Protein AF-A0A9D7PYR9-F1 (afdb_monomer)

Foldseek 3Di:
DDLVDDPQVCCCVPPVDRDDNVVSLVVLQQKKDWAPPFIWGDPDPVGDIDDDCVSCVVQQVQQADVPDDCVVVPDDDPDPVSDGDRPPTDMDGCPDDDPCVVVLVVQLVPDPDPVSND

Nearest PDB structures (foldseek):
  5jwi-assembly1_B  TM=8.438E-01  e=1.100E-03  Porphyromonas endodontalis
  5jy0-assembly1_A  TM=8.754E-01  e=1.985E-03  Porphyromonas endodontalis
  4y02-assembly1_A  TM=8.377E-01  e=4.362E-03  Porphyromonas gingivalis
  5sde-assembly1_A  TM=8.344E-01  e=5.671E-03  Porphyromonas gingivalis
  5sdc-assembly1_B  TM=8.416E-01  e=8.976E-03  Porphyromonas gingivalis

Mean predicted aligned error: 4.75 Å

Radius of gyration: 20.96 Å; Cα contacts (8 Å, |Δi|>4): 99; chains: 1; bounding box: 52×41×52 Å

Structure (mmCIF, N/CA/C/O backbone):
data_AF-A0A9D7PYR9-F1
#
_entry.id   AF-A0A9D7PYR9-F1
#
loop_
_atom_site.group_PDB
_atom_site.id
_atom_site.type_symbol
_atom_site.label_atom_id
_atom_site.label_alt_id
_atom_site.label_comp_id
_atom_site.label_asym_id
_atom_site.label_entity_id
_atom_site.label_seq_id
_atom_site.pdbx_PDB_ins_code
_atom_site.Cartn_x
_atom_site.Cartn_y
_atom_site.Cartn_z
_atom_site.occupancy
_atom_site.B_iso_or_equiv
_atom_site.auth_seq_id
_atom_site.auth_comp_id
_atom_site.auth_asym_id
_atom_site.auth_atom_id
_atom_site.pdbx_PDB_model_num
ATOM 1 N N . MET A 1 1 ? 8.685 -10.907 -7.333 1.00 54.91 1 MET A N 1
ATOM 2 C CA . MET A 1 1 ? 7.669 -11.440 -8.259 1.00 54.91 1 MET A CA 1
ATOM 3 C C . MET A 1 1 ? 7.062 -10.227 -8.911 1.00 54.91 1 MET A C 1
ATOM 5 O O . MET A 1 1 ? 6.584 -9.367 -8.185 1.00 54.91 1 MET A O 1
ATOM 9 N N . ASP A 1 2 ? 7.230 -10.108 -10.217 1.00 75.25 2 ASP A N 1
ATOM 10 C CA . ASP A 1 2 ? 6.698 -8.989 -10.985 1.00 75.25 2 ASP A CA 1
ATOM 11 C C . ASP A 1 2 ? 5.249 -9.300 -11.392 1.00 75.25 2 ASP A C 1
ATOM 13 O O . ASP A 1 2 ? 4.911 -10.469 -11.602 1.00 75.25 2 ASP A O 1
ATOM 17 N N . PHE A 1 3 ? 4.404 -8.274 -11.459 1.00 85.12 3 PHE A N 1
ATOM 18 C CA . PHE A 1 3 ? 3.051 -8.390 -11.993 1.00 85.12 3 PHE A CA 1
ATOM 19 C C . PHE A 1 3 ? 3.030 -8.421 -13.527 1.00 85.12 3 PHE A C 1
ATOM 21 O O . PHE A 1 3 ? 2.066 -8.950 -14.072 1.00 85.12 3 PHE A O 1
ATOM 28 N N . ASP A 1 4 ? 4.072 -7.924 -14.203 1.00 82.50 4 ASP A N 1
ATOM 29 C CA . ASP A 1 4 ? 4.156 -7.921 -15.673 1.00 82.50 4 ASP A CA 1
ATOM 30 C C . ASP A 1 4 ? 4.638 -9.259 -16.248 1.00 82.50 4 ASP A C 1
ATOM 32 O O . ASP A 1 4 ? 4.239 -9.666 -17.338 1.00 82.50 4 ASP A O 1
ATOM 36 N N . PHE A 1 5 ? 5.467 -9.981 -15.490 1.00 87.50 5 PHE A N 1
ATOM 37 C CA . PHE A 1 5 ? 6.007 -11.286 -15.881 1.00 87.50 5 PHE A CA 1
ATOM 38 C C . PHE A 1 5 ? 5.794 -12.329 -14.777 1.00 87.50 5 PHE A C 1
ATOM 40 O O . PHE A 1 5 ? 6.761 -12.848 -14.201 1.00 87.50 5 PHE A O 1
ATOM 47 N N . PRO A 1 6 ? 4.536 -12.639 -14.420 1.00 89.25 6 PRO A N 1
ATOM 48 C CA . PRO A 1 6 ? 4.272 -13.580 -13.353 1.00 89.25 6 PRO A CA 1
ATOM 49 C C . PRO A 1 6 ? 4.649 -15.014 -13.778 1.00 89.25 6 PRO A C 1
ATOM 51 O O . PRO A 1 6 ? 4.420 -15.416 -14.920 1.00 89.25 6 PRO A O 1
ATOM 54 N N . PRO A 1 7 ? 5.191 -15.845 -12.867 1.00 92.75 7 PRO A N 1
ATOM 55 C CA . PRO A 1 7 ? 5.594 -17.222 -13.160 1.00 92.75 7 PRO A CA 1
ATOM 56 C C . PRO A 1 7 ? 4.386 -18.181 -13.190 1.00 92.75 7 PRO A C 1
ATOM 58 O O . PRO A 1 7 ? 4.318 -19.144 -12.423 1.00 92.75 7 PRO A O 1
ATOM 61 N N . THR A 1 8 ? 3.412 -17.915 -14.063 1.00 92.38 8 THR A N 1
ATOM 62 C CA . THR A 1 8 ? 2.116 -18.615 -14.134 1.00 92.38 8 THR A CA 1
ATOM 63 C C . THR A 1 8 ? 2.263 -20.124 -14.320 1.00 92.38 8 THR A C 1
ATOM 65 O O . THR A 1 8 ? 1.575 -20.896 -13.655 1.00 92.38 8 THR A O 1
ATOM 68 N N . GLU A 1 9 ? 3.196 -20.567 -15.168 1.00 93.81 9 GLU A N 1
ATOM 69 C CA . GLU A 1 9 ? 3.454 -21.996 -15.396 1.00 93.81 9 GLU A CA 1
ATOM 70 C C . GLU A 1 9 ? 3.911 -22.701 -14.110 1.00 93.81 9 GLU A C 1
ATOM 72 O O . GLU A 1 9 ? 3.387 -23.756 -13.746 1.00 93.81 9 GLU A O 1
ATOM 77 N N . HIS A 1 10 ? 4.835 -22.081 -13.371 1.00 94.75 10 HIS A N 1
ATOM 78 C CA . HIS A 1 10 ? 5.330 -22.621 -12.108 1.00 94.75 10 HIS A CA 1
ATOM 79 C C . HIS A 1 10 ? 4.231 -22.679 -11.038 1.00 94.75 10 HIS A C 1
ATOM 81 O O . HIS A 1 10 ? 4.153 -23.661 -10.295 1.00 94.75 10 HIS A O 1
ATOM 87 N N . LEU A 1 11 ? 3.370 -21.657 -10.970 1.00 95.25 11 LEU A N 1
ATOM 88 C CA . LEU A 1 11 ? 2.230 -21.631 -10.049 1.00 95.25 11 LEU A CA 1
ATOM 89 C C . LEU A 1 11 ? 1.227 -22.750 -10.356 1.00 95.25 11 LEU A C 1
ATOM 91 O O . LEU A 1 11 ? 0.770 -23.437 -9.438 1.00 95.25 11 LEU A O 1
ATOM 95 N N . GLY A 1 12 ? 0.947 -22.983 -11.640 1.00 96.75 12 GLY A N 1
ATOM 96 C CA . GLY A 1 12 ? 0.093 -24.078 -12.090 1.00 96.75 12 GLY A CA 1
ATOM 97 C C . GLY A 1 12 ? 0.666 -25.441 -11.707 1.00 96.75 12 GLY A C 1
ATOM 98 O O . GLY A 1 12 ? -0.027 -26.246 -11.089 1.00 96.75 12 GLY A O 1
ATOM 99 N N . ALA A 1 13 ? 1.945 -25.677 -12.003 1.00 97.81 13 ALA A N 1
ATOM 100 C CA . ALA A 1 13 ? 2.603 -26.955 -11.736 1.00 97.81 13 ALA A CA 1
ATOM 101 C C . ALA A 1 13 ? 2.778 -27.256 -10.236 1.00 97.81 13 ALA A C 1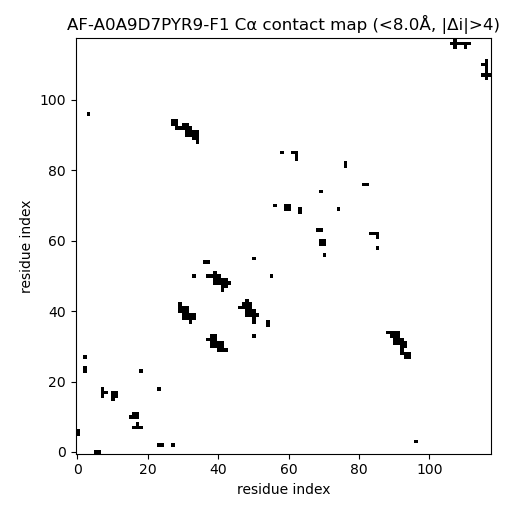
ATOM 103 O O . ALA A 1 13 ? 2.616 -28.399 -9.815 1.00 97.81 13 ALA A O 1
ATOM 104 N N . THR A 1 14 ? 3.108 -26.243 -9.428 1.00 97.94 14 THR A N 1
ATOM 105 C CA . THR A 1 14 ? 3.464 -26.429 -8.008 1.00 97.94 14 THR A CA 1
ATOM 106 C C . THR A 1 14 ? 2.249 -26.379 -7.089 1.00 97.94 14 THR A C 1
ATOM 108 O O . THR A 1 14 ? 2.183 -27.119 -6.109 1.00 97.94 14 THR A O 1
ATOM 111 N N . TYR A 1 15 ? 1.287 -25.506 -7.394 1.00 97.19 15 TYR A N 1
ATOM 112 C CA . TYR A 1 15 ? 0.181 -25.179 -6.491 1.00 97.19 15 TYR A CA 1
ATOM 113 C C . TYR A 1 15 ? -1.202 -25.423 -7.098 1.00 97.19 15 TYR A C 1
ATOM 115 O O . TYR A 1 15 ? -2.201 -25.130 -6.443 1.00 97.19 15 TYR A O 1
ATOM 123 N N . ASN A 1 16 ? -1.284 -25.953 -8.327 1.00 97.44 16 ASN A N 1
ATOM 124 C CA . ASN A 1 16 ? -2.541 -26.109 -9.064 1.00 97.44 16 ASN A CA 1
ATOM 125 C C . ASN A 1 16 ? -3.317 -24.780 -9.169 1.00 97.44 16 ASN A C 1
ATOM 127 O O . ASN A 1 16 ? -4.541 -24.733 -9.033 1.00 97.44 16 ASN A O 1
ATOM 131 N N . PHE A 1 17 ? -2.580 -23.684 -9.364 1.00 96.50 17 PHE A N 1
ATOM 132 C CA . PHE A 1 17 ? -3.118 -22.333 -9.417 1.00 96.50 17 PHE A CA 1
ATOM 133 C C . PHE A 1 17 ? -2.756 -21.664 -10.741 1.00 96.50 17 PHE A C 1
ATOM 135 O O . PHE A 1 17 ? -1.594 -21.363 -11.001 1.00 96.50 17 PHE A O 1
ATOM 142 N N . THR A 1 18 ? -3.763 -21.427 -11.579 1.00 95.56 18 THR A N 1
ATOM 143 C CA . THR A 1 18 ? -3.609 -20.836 -12.916 1.00 95.56 18 THR A CA 1
ATOM 144 C C . THR A 1 18 ? -4.429 -19.545 -13.021 1.00 95.56 18 THR A C 1
ATOM 146 O O . THR A 1 18 ? -5.523 -19.553 -13.596 1.00 95.56 18 THR A O 1
ATOM 149 N N . PRO A 1 19 ? -3.966 -18.445 -12.405 1.00 93.81 19 PRO A N 1
ATOM 150 C CA . PRO A 1 19 ? -4.618 -17.145 -12.519 1.00 93.81 19 PRO A CA 1
ATOM 151 C C . PRO A 1 19 ? -4.558 -16.624 -13.957 1.00 93.81 19 PRO A C 1
ATOM 153 O O . PRO A 1 19 ? -3.655 -16.953 -14.725 1.00 93.81 19 PRO A O 1
ATOM 156 N N . ASN A 1 20 ? -5.533 -15.793 -14.310 1.00 93.56 20 ASN A N 1
ATOM 157 C CA . ASN A 1 20 ? -5.565 -15.091 -15.588 1.00 93.56 20 ASN A CA 1
ATOM 158 C C . ASN A 1 20 ? -5.087 -13.638 -15.431 1.00 93.56 20 ASN A C 1
ATOM 160 O O . ASN A 1 20 ? -4.921 -13.141 -14.318 1.00 93.56 20 ASN A O 1
ATOM 164 N N . GLU A 1 21 ? -4.939 -12.935 -16.552 1.00 92.25 21 GLU A N 1
ATOM 165 C CA . GLU A 1 21 ? -4.531 -11.521 -16.579 1.00 92.25 21 GLU A CA 1
ATOM 166 C C . GLU A 1 21 ? -5.411 -10.615 -15.712 1.00 92.25 21 GLU A C 1
ATOM 168 O O . GLU A 1 21 ? -4.920 -9.733 -15.010 1.00 92.25 21 GLU A O 1
ATOM 173 N N . LYS A 1 22 ? -6.728 -10.862 -15.702 1.00 94.62 22 LYS A N 1
ATOM 174 C CA . LYS A 1 22 ? -7.659 -10.109 -14.856 1.00 94.62 22 LYS A CA 1
ATOM 175 C C . LYS A 1 22 ? -7.315 -10.273 -13.375 1.00 94.62 22 LYS A C 1
ATOM 177 O O . LYS A 1 22 ? -7.300 -9.285 -12.652 1.00 94.62 22 LYS A O 1
ATOM 182 N N . TRP A 1 23 ? -7.011 -11.492 -12.935 1.00 95.25 23 TRP A N 1
ATOM 183 C CA . TRP A 1 23 ? -6.619 -11.760 -11.554 1.00 95.25 23 TRP A CA 1
ATOM 184 C C . TRP A 1 23 ? -5.336 -11.011 -11.185 1.00 95.25 23 TRP A C 1
ATOM 186 O O . TRP A 1 23 ? -5.300 -10.348 -10.151 1.00 95.25 23 TRP A O 1
ATOM 196 N N . TYR A 1 24 ? -4.311 -11.046 -12.043 1.00 94.31 24 TYR A N 1
ATOM 197 C CA . TYR A 1 24 ? -3.068 -10.305 -11.801 1.00 94.31 24 TYR A CA 1
ATOM 198 C C . TYR A 1 24 ? -3.298 -8.795 -11.743 1.00 94.31 24 TYR A C 1
ATOM 200 O O . TYR A 1 24 ? -2.784 -8.132 -10.841 1.00 94.31 24 TYR A O 1
ATOM 208 N N . SER A 1 25 ? -4.123 -8.260 -12.646 1.00 93.19 25 SER A N 1
ATOM 209 C CA . SER A 1 25 ? -4.515 -6.850 -12.639 1.00 93.19 25 SER A CA 1
ATOM 210 C C . SER A 1 25 ? -5.237 -6.463 -11.345 1.00 93.19 25 SER A C 1
ATOM 212 O O . SER A 1 25 ? -4.879 -5.463 -10.726 1.00 93.19 25 SER A O 1
ATOM 214 N N . GLU A 1 26 ? -6.199 -7.263 -10.886 1.00 94.62 26 GLU A N 1
ATOM 215 C CA . GLU A 1 26 ? -6.943 -6.995 -9.651 1.00 94.62 26 GLU A CA 1
ATOM 216 C C . GLU A 1 26 ? -6.044 -7.066 -8.413 1.00 94.62 26 GLU A C 1
ATOM 218 O O . GLU A 1 26 ? -6.084 -6.169 -7.567 1.00 94.62 26 GLU A O 1
ATOM 223 N N . VAL A 1 27 ? -5.174 -8.076 -8.321 1.00 95.06 27 VAL A N 1
ATOM 224 C CA . VAL A 1 27 ? -4.232 -8.193 -7.201 1.00 95.06 27 VAL A CA 1
ATOM 225 C C . VAL A 1 27 ? -3.248 -7.029 -7.197 1.00 95.06 27 VAL A C 1
ATOM 227 O O . VAL A 1 27 ? -3.051 -6.427 -6.141 1.00 95.06 27 VAL A O 1
ATOM 230 N N . ARG A 1 28 ? -2.701 -6.639 -8.354 1.00 95.50 28 ARG A N 1
ATOM 231 C CA . ARG A 1 28 ? -1.826 -5.464 -8.467 1.00 95.50 28 ARG A CA 1
ATOM 232 C C . ARG A 1 28 ? -2.529 -4.195 -7.996 1.00 95.50 28 ARG A C 1
ATOM 234 O O . ARG A 1 28 ? -1.997 -3.487 -7.151 1.00 95.50 28 ARG A O 1
ATOM 241 N N . MET A 1 29 ? -3.734 -3.934 -8.503 1.00 95.94 29 MET A N 1
ATOM 242 C CA . MET A 1 29 ? -4.491 -2.723 -8.174 1.00 95.94 29 MET A CA 1
ATOM 243 C C . MET A 1 29 ? -4.960 -2.696 -6.715 1.00 95.94 29 MET A C 1
ATOM 245 O O . MET A 1 29 ? -5.122 -1.618 -6.151 1.00 95.94 29 MET A O 1
ATOM 249 N N . SER A 1 30 ? -5.161 -3.855 -6.088 1.00 96.88 30 SER A N 1
ATOM 250 C CA . SER A 1 30 ? -5.516 -3.939 -4.666 1.00 96.88 30 SER A CA 1
ATOM 251 C C . SER A 1 30 ? -4.308 -3.890 -3.724 1.00 96.88 30 SER A C 1
ATOM 253 O O . S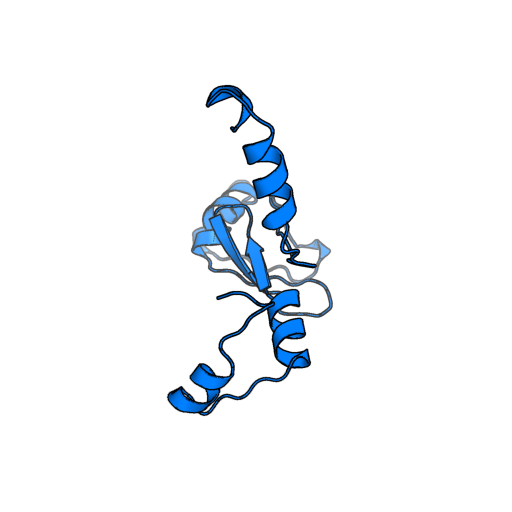ER A 1 30 ? -4.491 -3.625 -2.539 1.00 96.88 30 SER A O 1
ATOM 255 N N . SER A 1 31 ? -3.090 -4.126 -4.219 1.00 96.62 31 SER A N 1
ATOM 256 C CA . SER A 1 31 ? -1.864 -4.159 -3.413 1.00 96.62 31 SER A CA 1
ATOM 257 C C . SER A 1 31 ? -1.261 -2.765 -3.268 1.00 96.62 31 SER A C 1
ATOM 259 O O . SER A 1 31 ? -1.155 -2.016 -4.238 1.00 96.62 31 SER A O 1
ATOM 261 N N . LEU A 1 32 ? -0.831 -2.422 -2.054 1.00 97.56 32 LEU A N 1
ATOM 262 C CA . LEU A 1 32 ? -0.328 -1.093 -1.723 1.00 97.56 32 LEU A CA 1
ATOM 263 C C . LEU A 1 32 ? 1.016 -1.168 -1.010 1.00 97.56 32 LEU A C 1
ATOM 265 O O . LEU A 1 32 ? 1.243 -2.024 -0.146 1.00 97.56 32 LEU A O 1
ATOM 269 N N . ARG A 1 33 ? 1.877 -0.195 -1.305 1.00 97.38 33 ARG A N 1
ATOM 270 C CA . ARG A 1 33 ? 2.987 0.145 -0.418 1.00 97.38 33 ARG A CA 1
ATOM 271 C C . ARG A 1 33 ? 2.466 1.106 0.646 1.00 97.38 33 ARG A C 1
ATOM 273 O O . ARG A 1 33 ? 1.856 2.124 0.322 1.00 97.38 33 ARG A O 1
ATOM 280 N N . PHE A 1 34 ? 2.651 0.755 1.911 1.00 97.31 34 PHE A N 1
ATOM 281 C CA . PHE A 1 34 ? 2.19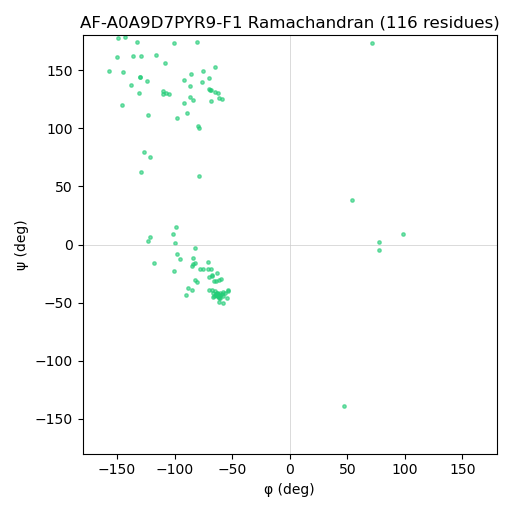6 1.558 3.040 1.00 97.31 34 PHE A CA 1
ATOM 282 C C . PHE A 1 34 ? 3.363 2.384 3.566 1.00 97.31 34 PHE A C 1
ATOM 284 O O . PHE A 1 34 ? 4.296 1.823 4.153 1.00 97.31 34 PHE A O 1
ATOM 291 N N . ALA A 1 35 ? 3.307 3.697 3.324 1.00 93.44 35 ALA A N 1
ATOM 292 C CA . ALA A 1 35 ? 4.463 4.580 3.424 1.00 93.44 35 ALA A CA 1
ATOM 293 C C . ALA A 1 35 ? 5.679 3.962 2.700 1.00 93.44 35 ALA A C 1
ATOM 295 O O . ALA A 1 35 ? 5.541 3.365 1.633 1.00 93.44 35 ALA A O 1
ATOM 296 N N . ASP A 1 36 ? 6.872 4.065 3.273 1.00 93.06 36 ASP A N 1
ATOM 297 C CA . ASP A 1 36 ? 8.098 3.482 2.735 1.00 93.06 36 ASP A CA 1
ATOM 298 C C . ASP A 1 36 ? 8.487 2.136 3.377 1.00 93.06 36 ASP A C 1
ATOM 300 O O . ASP A 1 36 ? 9.378 1.469 2.842 1.00 93.06 36 ASP A O 1
ATOM 304 N N . TYR A 1 37 ? 7.802 1.710 4.450 1.00 94.25 37 TYR A N 1
ATOM 305 C CA . TYR A 1 37 ? 8.252 0.634 5.351 1.00 94.25 37 TYR A CA 1
ATOM 306 C C . TYR A 1 37 ? 7.349 -0.610 5.439 1.00 94.25 37 TYR A C 1
ATOM 308 O O . TYR A 1 37 ? 7.800 -1.638 5.945 1.00 94.25 37 TYR A O 1
ATOM 316 N N . CYS A 1 38 ? 6.089 -0.556 4.995 1.00 97.69 38 CYS A N 1
ATOM 317 C CA . CYS A 1 38 ? 5.153 -1.682 5.102 1.00 97.69 38 CYS A CA 1
ATOM 318 C C . CYS A 1 38 ? 4.402 -1.957 3.794 1.00 97.69 38 CYS A C 1
ATOM 320 O O . CYS A 1 38 ? 4.482 -1.219 2.813 1.00 97.69 38 CYS A O 1
ATOM 322 N N . SER A 1 39 ? 3.632 -3.042 3.797 1.00 97.62 39 SER A N 1
ATOM 323 C CA . SER A 1 39 ? 2.644 -3.351 2.765 1.00 97.62 39 SER A CA 1
ATOM 324 C C . SER A 1 39 ? 1.230 -3.174 3.310 1.00 97.62 39 SER A C 1
ATOM 326 O O . SER A 1 39 ? 0.990 -3.267 4.519 1.00 97.62 39 SER A O 1
ATOM 328 N N . ALA A 1 40 ? 0.285 -2.940 2.410 1.00 98.25 40 ALA A N 1
ATOM 329 C CA . ALA A 1 40 ? -1.135 -2.890 2.710 1.00 98.25 40 ALA A CA 1
ATOM 330 C C . ALA A 1 40 ? -1.958 -3.364 1.506 1.00 98.25 40 ALA A C 1
ATOM 332 O O . ALA A 1 40 ? -1.415 -3.690 0.450 1.00 98.25 40 ALA A O 1
ATOM 333 N N . SER A 1 41 ? -3.277 -3.404 1.667 1.00 98.19 41 SER A N 1
ATOM 334 C CA . SER A 1 41 ? -4.197 -3.693 0.567 1.00 98.19 41 SER A CA 1
ATOM 335 C C . SER A 1 41 ? -5.490 -2.904 0.690 1.00 98.19 41 SER A C 1
ATOM 337 O O . SER A 1 41 ? -5.949 -2.644 1.805 1.00 98.19 41 SER A O 1
ATOM 339 N N . PHE A 1 42 ? -6.090 -2.553 -0.443 1.00 98.25 42 PHE A N 1
ATOM 340 C CA . PHE A 1 42 ? -7.491 -2.157 -0.475 1.00 98.25 42 PHE A CA 1
ATOM 341 C C . PHE A 1 42 ? -8.374 -3.365 -0.168 1.00 98.25 42 PHE A C 1
ATOM 343 O O . PHE A 1 42 ? -8.215 -4.433 -0.756 1.00 98.25 42 PHE A O 1
ATOM 350 N N . VAL A 1 43 ? -9.338 -3.172 0.729 1.00 97.44 43 VAL A N 1
ATOM 351 C CA . VAL A 1 43 ? -10.325 -4.195 1.117 1.00 97.44 43 VAL A CA 1
ATOM 352 C C . VAL A 1 43 ? -11.769 -3.743 0.869 1.00 97.44 43 VAL A C 1
ATOM 354 O O . VAL A 1 43 ? -12.711 -4.439 1.236 1.00 97.44 43 VAL A O 1
ATOM 357 N N . SER A 1 44 ? -11.959 -2.581 0.235 1.00 96.88 44 SER A N 1
ATOM 358 C CA . SER A 1 44 ? -13.266 -2.075 -0.203 1.00 96.88 44 SER A CA 1
ATOM 359 C C . SER A 1 44 ? -13.135 -1.197 -1.452 1.00 96.88 44 SER A C 1
ATOM 361 O O . SER A 1 44 ? -12.055 -0.675 -1.730 1.00 96.88 44 SER A O 1
ATOM 363 N N . GLY A 1 45 ? -14.244 -0.999 -2.172 1.00 95.62 45 GLY A N 1
ATOM 364 C CA . GLY A 1 45 ? -14.307 -0.088 -3.323 1.00 95.62 45 GLY A CA 1
ATOM 365 C C . GLY A 1 45 ? -14.234 1.400 -2.959 1.00 95.62 45 GLY A C 1
ATOM 366 O O . GLY A 1 45 ? -13.937 2.211 -3.829 1.00 95.62 45 GLY A O 1
ATOM 367 N N . ASP A 1 46 ? -14.438 1.740 -1.683 1.00 95.50 46 ASP A N 1
ATOM 368 C CA . ASP A 1 46 ? -14.480 3.123 -1.188 1.00 95.50 46 ASP A CA 1
ATOM 369 C C . ASP A 1 46 ? -13.168 3.551 -0.504 1.00 95.50 46 ASP A C 1
ATOM 371 O O . ASP A 1 46 ? -13.090 4.619 0.099 1.00 95.50 46 ASP A O 1
ATOM 375 N N . GLY A 1 47 ? -12.116 2.728 -0.604 1.00 96.25 47 GLY A N 1
ATOM 376 C CA . GLY A 1 47 ? -10.762 3.099 -0.184 1.00 96.25 47 GLY A CA 1
ATOM 377 C C .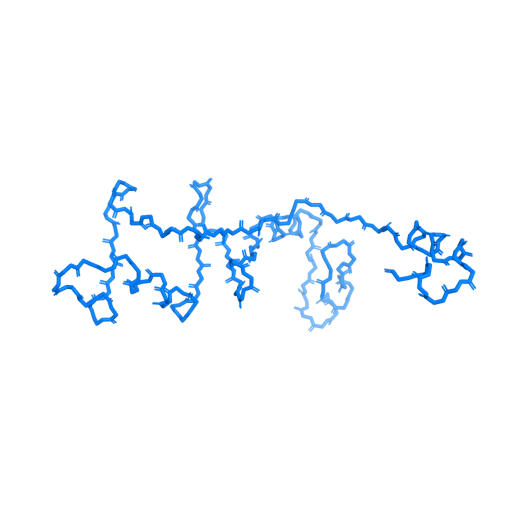 GLY A 1 47 ? -10.324 2.611 1.198 1.00 96.25 47 GLY A C 1
ATOM 378 O O . GLY A 1 47 ? -9.246 2.998 1.638 1.00 96.25 47 GLY A O 1
ATOM 379 N N . LEU A 1 48 ? -11.083 1.739 1.877 1.00 97.75 48 LEU A N 1
ATOM 380 C CA . LEU A 1 48 ? -10.615 1.103 3.120 1.00 97.75 48 LEU A CA 1
ATOM 381 C C . LEU A 1 48 ? -9.322 0.309 2.875 1.00 97.75 48 LEU A C 1
ATOM 383 O O . LEU A 1 48 ? -9.294 -0.591 2.029 1.00 97.75 48 LEU A O 1
ATOM 387 N N . VAL A 1 49 ? -8.282 0.618 3.652 1.00 98.00 49 VAL A N 1
ATOM 388 C CA . VAL A 1 49 ? -6.956 -0.007 3.579 1.00 98.00 49 VAL A CA 1
ATOM 389 C C . VAL A 1 49 ? -6.707 -0.880 4.806 1.00 98.00 49 VAL A C 1
ATOM 391 O O . VAL A 1 49 ? -6.880 -0.442 5.941 1.00 98.00 49 VAL A O 1
ATOM 394 N N . MET A 1 50 ? -6.242 -2.107 4.581 1.00 98.12 50 MET A N 1
ATOM 395 C CA . MET A 1 50 ? -5.822 -3.033 5.631 1.00 98.12 50 MET A CA 1
ATOM 396 C C . MET A 1 50 ? -4.298 -3.180 5.650 1.00 98.12 50 MET A C 1
ATOM 398 O O . MET A 1 50 ? -3.676 -3.461 4.624 1.00 98.12 50 MET A O 1
ATOM 402 N N . THR A 1 51 ? -3.707 -3.047 6.837 1.00 98.25 51 THR A N 1
ATOM 403 C CA . THR A 1 51 ? -2.300 -3.357 7.127 1.00 98.25 51 THR A CA 1
ATOM 404 C C . THR A 1 51 ? -2.174 -3.962 8.527 1.00 98.25 51 THR A C 1
ATOM 406 O O . THR A 1 51 ? -3.157 -4.107 9.256 1.00 98.25 51 THR A O 1
ATOM 409 N N . ASN A 1 52 ? -0.960 -4.331 8.919 1.00 97.94 52 ASN A N 1
ATOM 410 C CA . ASN A 1 52 ? -0.697 -4.896 10.232 1.00 97.94 52 ASN A CA 1
ATOM 411 C C . ASN A 1 52 ? -0.711 -3.818 11.321 1.00 97.94 52 ASN A C 1
ATOM 413 O O . ASN A 1 52 ? -0.242 -2.698 11.126 1.00 97.94 52 ASN A O 1
ATOM 417 N N . HIS A 1 53 ? -1.119 -4.205 12.531 1.00 97.19 53 HIS A N 1
ATOM 418 C CA . HIS A 1 53 ? -1.103 -3.319 13.698 1.00 97.19 53 HIS A CA 1
ATOM 419 C C . HIS A 1 53 ? 0.273 -2.678 13.953 1.00 97.19 53 HIS A C 1
ATOM 421 O O . HIS A 1 53 ? 0.361 -1.499 14.279 1.00 97.19 53 HIS A O 1
ATOM 427 N N . HIS A 1 54 ? 1.368 -3.429 13.782 1.00 96.81 54 HIS A N 1
ATOM 428 C CA . HIS A 1 54 ? 2.710 -2.883 14.002 1.00 96.81 54 HIS A CA 1
ATOM 429 C C . HIS A 1 54 ? 3.107 -1.820 12.965 1.00 96.81 54 HIS A C 1
ATOM 431 O O . HIS A 1 54 ? 3.890 -0.941 13.308 1.00 96.81 54 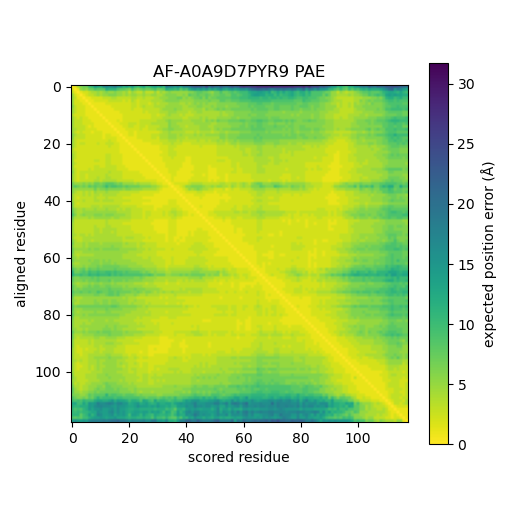HIS A O 1
ATOM 437 N N . CYS A 1 55 ? 2.547 -1.864 11.750 1.00 97.19 55 CYS A N 1
ATOM 438 C CA . CYS A 1 55 ? 2.752 -0.832 10.732 1.00 97.19 55 CYS A CA 1
ATOM 439 C C . CYS A 1 55 ? 2.040 0.470 11.124 1.00 97.19 55 CYS A C 1
ATOM 441 O O . CYS A 1 55 ? 2.597 1.546 10.973 1.00 97.19 55 CYS A O 1
ATOM 443 N N . GLY A 1 56 ? 0.836 0.375 11.700 1.00 95.88 56 GLY A N 1
ATOM 444 C CA . GLY A 1 56 ? 0.075 1.535 12.177 1.00 95.88 56 GLY A CA 1
ATOM 445 C C . GLY A 1 56 ? 0.475 2.040 13.567 1.00 95.88 56 GLY A C 1
ATOM 446 O O . GLY A 1 56 ? -0.081 3.027 14.036 1.00 95.88 56 GLY A O 1
ATOM 447 N N . ARG A 1 57 ? 1.416 1.386 14.261 1.00 95.56 57 ARG A N 1
ATOM 448 C CA . ARG A 1 57 ? 1.706 1.668 15.677 1.00 95.56 57 ARG A CA 1
ATOM 449 C C . ARG A 1 57 ? 2.127 3.119 15.916 1.00 95.56 57 ARG A C 1
ATOM 451 O O . ARG A 1 57 ? 1.680 3.732 16.880 1.00 95.56 57 ARG A O 1
ATOM 458 N N . GLN A 1 58 ? 2.973 3.673 15.053 1.00 94.31 58 GLN A N 1
ATOM 459 C CA . GLN A 1 58 ? 3.369 5.075 15.174 1.00 94.31 58 GLN A CA 1
ATOM 460 C C . GLN A 1 58 ? 2.177 6.006 14.920 1.00 94.31 58 GLN A C 1
ATOM 462 O O . GLN A 1 58 ? 1.917 6.893 15.727 1.00 94.31 58 GLN A O 1
ATOM 467 N N . SER A 1 59 ? 1.397 5.734 13.873 1.00 96.06 59 SER A N 1
ATOM 468 C CA . SER A 1 59 ? 0.192 6.494 13.538 1.00 96.06 59 SER A CA 1
ATOM 469 C C . SER A 1 59 ? -0.832 6.512 14.673 1.00 96.06 59 SER A C 1
ATOM 471 O O . SER A 1 59 ? -1.395 7.561 14.961 1.00 96.06 59 SER A O 1
ATOM 473 N N . ILE A 1 60 ? -1.031 5.383 15.367 1.00 96.62 60 ILE A N 1
ATOM 474 C CA . ILE A 1 60 ? -1.904 5.291 16.549 1.00 96.62 60 ILE A CA 1
ATOM 475 C C . ILE A 1 60 ? -1.441 6.267 17.638 1.00 96.62 60 ILE A C 1
ATOM 477 O O . ILE A 1 60 ? -2.265 6.976 18.214 1.00 96.62 60 ILE A O 1
ATOM 481 N N . THR A 1 61 ? -0.134 6.341 17.908 1.00 95.38 61 THR A N 1
ATOM 482 C CA . THR A 1 61 ? 0.423 7.300 18.876 1.00 95.38 61 THR A CA 1
ATOM 483 C C . THR A 1 61 ? 0.200 8.745 18.430 1.00 95.38 61 THR A C 1
ATOM 485 O O . THR A 1 61 ? -0.208 9.569 19.240 1.00 95.38 61 THR A O 1
ATOM 488 N N . GLU A 1 62 ? 0.439 9.053 17.154 1.00 95.56 62 GLU A N 1
ATOM 489 C CA . GLU A 1 62 ? 0.329 10.413 16.603 1.00 95.56 62 GLU A CA 1
ATOM 490 C C . GLU A 1 62 ? -1.093 10.976 16.655 1.00 95.56 62 GLU A C 1
ATOM 492 O O . GLU A 1 62 ? -1.270 12.184 16.800 1.00 95.56 62 GLU A O 1
ATOM 497 N N . VAL A 1 63 ? -2.105 10.113 16.547 1.00 96.44 63 VAL A N 1
ATOM 498 C CA . VAL A 1 63 ? -3.516 10.525 16.573 1.00 96.44 63 VAL A CA 1
ATOM 499 C C . VAL A 1 63 ? -4.187 10.329 17.931 1.00 96.44 63 VAL A C 1
ATOM 501 O O . VAL A 1 63 ? -5.382 10.605 18.046 1.00 96.44 63 VAL A O 1
ATOM 504 N N . SER A 1 64 ? -3.465 9.840 18.945 1.00 96.44 64 SER A N 1
ATOM 505 C CA . SER A 1 64 ? -3.996 9.692 20.307 1.00 96.44 64 SER A CA 1
ATOM 506 C C . SER A 1 64 ? -4.205 11.065 20.954 1.00 96.44 64 SER A C 1
ATOM 508 O O . SER A 1 64 ? -3.342 11.940 20.877 1.00 96.44 64 SER A O 1
ATOM 510 N N . GLY A 1 65 ? -5.365 11.263 21.580 1.00 94.75 65 GLY A N 1
ATOM 511 C CA . GLY A 1 65 ? -5.705 12.488 22.304 1.00 94.75 65 GLY A CA 1
ATOM 512 C C . GLY A 1 65 ? -5.112 12.541 23.715 1.00 94.75 65 GLY A C 1
ATOM 513 O O . GLY A 1 65 ? -4.535 11.578 24.218 1.00 94.75 65 GLY A O 1
ATOM 514 N N . GLU A 1 66 ? -5.286 13.678 24.390 1.00 95.38 66 GLU A N 1
ATOM 515 C CA . GLU A 1 66 ? -4.857 13.829 25.782 1.00 95.38 66 GLU A CA 1
ATOM 516 C C . GLU A 1 66 ? -5.584 12.829 26.698 1.00 95.38 66 GLU A C 1
ATOM 518 O O . GLU A 1 66 ? -6.812 12.753 26.714 1.00 95.38 66 GLU A O 1
ATOM 523 N N . GLY A 1 67 ? -4.812 12.054 27.463 1.00 94.81 67 GLY A N 1
ATOM 524 C CA . GLY A 1 67 ? -5.337 11.037 28.380 1.00 94.81 67 GLY A CA 1
ATOM 525 C C . GLY A 1 67 ? -5.803 9.737 27.715 1.00 94.81 67 GLY A C 1
ATOM 526 O O . GLY A 1 67 ? -6.270 8.838 28.414 1.00 94.81 67 GLY A O 1
ATOM 527 N N . GLU A 1 68 ? -5.666 9.608 26.396 1.00 96.44 68 GLU A N 1
ATOM 528 C CA . GLU A 1 68 ? -6.034 8.404 25.658 1.00 96.44 68 GLU A CA 1
ATOM 529 C C . GLU A 1 68 ? -4.849 7.439 25.513 1.00 96.44 68 GLU A C 1
ATOM 531 O O . GLU A 1 68 ? -3.714 7.849 25.281 1.00 96.44 68 GLU A O 1
ATOM 536 N N . ASP A 1 69 ? -5.124 6.138 25.613 1.00 95.75 69 ASP A N 1
ATOM 537 C CA . ASP A 1 69 ? -4.161 5.073 25.318 1.00 95.75 69 ASP A CA 1
ATOM 538 C C . ASP A 1 69 ? -4.767 4.104 24.296 1.00 95.75 69 ASP A C 1
ATOM 540 O O . ASP A 1 69 ? -5.264 3.024 24.635 1.00 95.75 69 ASP A O 1
ATOM 544 N N . LEU A 1 70 ? -4.733 4.516 23.025 1.00 97.00 70 LEU A N 1
ATOM 545 C CA . LEU A 1 70 ? -5.288 3.743 21.914 1.00 97.00 70 LEU A CA 1
ATOM 546 C C . LEU A 1 70 ? -4.587 2.399 21.696 1.00 97.00 70 LEU A C 1
ATOM 548 O O . LEU A 1 70 ? -5.204 1.466 21.183 1.00 97.00 70 LEU A O 1
ATOM 552 N N . HIS A 1 71 ? -3.325 2.261 22.115 1.00 95.06 71 HIS A N 1
ATOM 553 C CA . HIS A 1 71 ? -2.608 0.982 22.049 1.00 95.06 71 HIS A CA 1
ATOM 554 C C . HIS A 1 71 ? -3.217 -0.060 22.980 1.00 95.06 71 HIS A C 1
ATOM 556 O O . HIS A 1 71 ? -3.175 -1.255 22.688 1.00 95.06 71 HIS A O 1
ATOM 562 N N . LYS A 1 72 ? -3.777 0.388 24.106 1.00 96.62 72 LYS A N 1
ATOM 563 C CA . LYS A 1 72 ? -4.418 -0.479 25.091 1.00 96.62 72 LYS A CA 1
ATOM 564 C C . LYS A 1 72 ? -5.906 -0.674 24.822 1.00 96.62 72 LYS A C 1
ATOM 566 O O . LYS A 1 72 ? -6.398 -1.790 24.977 1.00 96.62 72 LYS A O 1
ATOM 571 N N . SER A 1 73 ? -6.629 0.391 24.478 1.00 96.25 73 SER A N 1
ATOM 572 C CA . SER A 1 73 ? -8.085 0.332 24.290 1.00 96.25 73 SER A CA 1
ATOM 573 C C . SER A 1 73 ? -8.511 -0.124 22.896 1.00 96.25 73 SER A C 1
ATOM 575 O O . SER A 1 73 ? -9.662 -0.516 22.719 1.00 96.25 73 SER A O 1
ATOM 577 N N . GLY A 1 74 ? -7.611 -0.062 21.912 1.00 95.94 74 GLY A N 1
ATOM 578 C CA . GLY A 1 74 ? -7.978 -0.116 20.502 1.00 95.94 74 GLY A CA 1
ATOM 579 C C . GLY A 1 74 ? -8.682 1.166 20.048 1.00 95.94 74 GLY A C 1
ATOM 580 O O . GLY A 1 74 ? -9.000 2.049 20.850 1.00 95.94 74 GLY A O 1
ATOM 581 N N . PHE A 1 75 ? -8.926 1.254 18.742 1.00 96.88 75 PHE A N 1
ATOM 582 C CA . PHE A 1 75 ? -9.636 2.356 18.100 1.00 96.88 75 PHE A CA 1
ATOM 583 C C . PHE A 1 75 ? -10.602 1.802 17.051 1.00 96.88 75 PHE A C 1
ATOM 585 O O . PHE A 1 75 ? -10.250 0.898 16.294 1.00 96.88 75 PHE A O 1
ATOM 592 N N . TRP A 1 76 ? -11.813 2.353 17.003 1.00 96.75 76 TRP A N 1
ATOM 593 C CA . TRP A 1 76 ? -12.823 2.027 16.002 1.00 96.75 76 TRP A CA 1
ATOM 594 C C . TRP A 1 76 ? -13.633 3.283 15.674 1.00 96.75 76 TRP A C 1
ATOM 596 O O . TRP A 1 76 ? -14.270 3.859 16.557 1.00 96.75 76 TRP A O 1
ATOM 606 N N . ALA A 1 77 ? -13.608 3.696 14.409 1.00 97.56 77 ALA A N 1
ATOM 607 C CA . ALA A 1 77 ? -14.414 4.798 13.895 1.00 97.56 77 ALA A CA 1
ATOM 608 C C . ALA A 1 77 ? -15.795 4.267 13.476 1.00 97.56 77 ALA A C 1
ATOM 610 O O . ALA A 1 77 ? -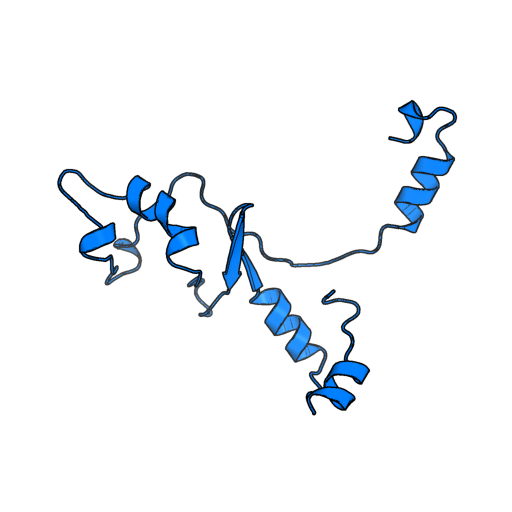15.887 3.301 12.722 1.00 97.56 77 ALA A O 1
ATOM 611 N N . THR A 1 78 ? -16.878 4.871 13.975 1.00 97.25 78 THR A N 1
ATOM 612 C CA . THR A 1 78 ? -18.246 4.435 13.621 1.00 97.25 78 THR A CA 1
ATOM 613 C C . THR A 1 78 ? -18.669 4.990 12.264 1.00 97.25 78 THR A C 1
ATOM 615 O O . THR A 1 78 ? -19.417 4.347 11.528 1.00 97.25 78 THR A O 1
ATOM 618 N N . THR A 1 79 ? -18.179 6.182 11.930 1.00 97.69 79 THR A N 1
ATOM 619 C CA . THR A 1 79 ? -18.394 6.861 10.655 1.00 97.69 79 THR A CA 1
ATOM 620 C C . THR A 1 79 ? -17.063 7.309 10.055 1.00 97.69 79 THR A C 1
ATOM 622 O O . THR A 1 79 ? -16.068 7.434 10.767 1.00 97.69 79 THR A O 1
ATOM 625 N N . LEU A 1 80 ? -17.047 7.610 8.752 1.00 96.38 80 LEU A N 1
ATOM 626 C CA . LEU A 1 80 ? -15.854 8.139 8.074 1.00 96.38 80 LEU A CA 1
ATOM 627 C C . LEU A 1 80 ? -15.374 9.463 8.691 1.00 96.38 80 LEU A C 1
ATOM 629 O O . LEU A 1 80 ? -14.189 9.769 8.672 1.00 96.38 80 LEU A O 1
ATOM 633 N N . GLN A 1 81 ? -16.287 10.256 9.257 1.00 97.38 81 GLN A N 1
ATOM 634 C CA . GLN A 1 81 ? -15.965 11.513 9.931 1.00 97.38 81 GLN A CA 1
ATOM 635 C C . GLN A 1 81 ? -15.248 11.299 11.270 1.00 97.38 81 GLN A C 1
ATOM 637 O O . GLN A 1 81 ? -14.579 12.216 11.742 1.00 97.38 81 GLN A O 1
ATOM 642 N N . ASP A 1 82 ? -15.378 10.110 11.866 1.00 97.56 82 ASP A N 1
ATOM 643 C CA . ASP A 1 82 ? -14.696 9.749 13.110 1.00 97.56 82 ASP A CA 1
ATOM 644 C C . ASP A 1 82 ? -13.265 9.237 12.859 1.00 97.56 82 ASP A C 1
ATOM 646 O O . ASP A 1 82 ? -12.493 9.085 13.810 1.00 97.56 82 ASP A O 1
ATOM 650 N N . GLU A 1 83 ? -12.886 8.960 11.603 1.00 97.75 83 GLU A N 1
ATOM 651 C CA . GLU A 1 83 ? -11.525 8.554 11.254 1.00 97.75 83 GLU A CA 1
ATOM 652 C C . GLU A 1 83 ? -10.529 9.686 11.525 1.00 97.75 83 GLU A C 1
ATOM 654 O O . GLU A 1 83 ? -10.708 10.839 11.122 1.00 97.75 83 GLU A O 1
ATOM 659 N N . ARG A 1 84 ? -9.430 9.357 12.210 1.00 97.19 84 ARG A N 1
ATOM 660 C CA . ARG A 1 84 ? -8.414 10.346 12.571 1.00 97.19 84 ARG A CA 1
ATOM 661 C C . ARG A 1 84 ? -7.340 10.424 11.503 1.00 97.19 84 ARG A C 1
ATOM 663 O O . ARG A 1 84 ? -6.652 9.446 11.215 1.00 97.19 84 ARG A O 1
ATOM 670 N N . LYS A 1 85 ? -7.162 11.622 10.950 1.00 96.69 85 LYS A N 1
ATOM 671 C CA . LYS A 1 85 ? -6.128 11.886 9.953 1.00 96.69 85 LYS A CA 1
ATOM 672 C C . LYS A 1 85 ? -4.739 11.807 10.585 1.00 96.69 85 LYS A C 1
ATOM 674 O O . LYS A 1 85 ? -4.432 12.570 11.495 1.00 96.69 85 LYS A O 1
ATOM 679 N N . VAL A 1 86 ? -3.893 10.948 10.029 1.00 96.88 86 VAL A N 1
ATOM 680 C CA . VAL A 1 86 ? -2.472 10.838 10.375 1.00 96.88 86 VAL A CA 1
ATOM 681 C C . VAL A 1 86 ? -1.682 11.803 9.478 1.00 96.88 86 VAL A C 1
ATOM 683 O O . VAL A 1 86 ? -1.678 11.621 8.255 1.00 96.88 86 VAL A O 1
ATOM 686 N N . PRO A 1 87 ? -1.056 12.866 10.013 1.00 94.19 87 PRO A N 1
ATOM 687 C CA . PRO A 1 87 ? -0.315 13.821 9.194 1.00 94.19 87 PRO A CA 1
ATOM 688 C C . PRO A 1 87 ? 0.873 13.165 8.481 1.00 94.19 87 PRO A C 1
ATOM 690 O O . PRO A 1 87 ? 1.683 12.491 9.101 1.00 94.19 87 PRO A O 1
ATOM 693 N N . GLY A 1 88 ? 0.997 13.382 7.170 1.00 94.25 88 GLY A N 1
ATOM 694 C CA . GLY A 1 88 ? 2.134 12.887 6.385 1.00 94.25 88 GLY A CA 1
ATOM 695 C C . GLY A 1 88 ? 2.089 11.401 6.017 1.00 94.25 88 GLY A C 1
ATOM 696 O O . GLY A 1 88 ? 2.933 10.965 5.239 1.00 94.25 88 GLY A O 1
ATOM 697 N N . LEU A 1 89 ? 1.106 10.632 6.499 1.00 96.12 89 LEU A N 1
ATOM 698 C CA . LEU A 1 89 ? 0.905 9.256 6.049 1.00 96.12 89 LEU A CA 1
ATOM 699 C C . LEU A 1 89 ? 0.404 9.235 4.598 1.00 96.12 89 LEU A C 1
ATOM 701 O O . LEU A 1 89 ? -0.543 9.941 4.244 1.00 96.12 89 LEU A O 1
ATOM 705 N N . PHE A 1 90 ? 1.014 8.384 3.779 1.00 96.12 90 PHE A N 1
ATOM 706 C CA . PHE A 1 90 ? 0.608 8.114 2.405 1.00 96.12 90 PHE A CA 1
ATOM 707 C C . PHE A 1 90 ? 0.640 6.609 2.123 1.00 96.12 90 PHE A C 1
ATOM 709 O O . PHE A 1 90 ? 1.279 5.831 2.835 1.00 96.12 90 PHE A O 1
ATOM 716 N N . VAL A 1 91 ? -0.048 6.210 1.059 1.00 96.88 91 VAL A N 1
ATOM 717 C CA . VAL A 1 91 ? 0.035 4.870 0.475 1.00 96.88 91 VAL A CA 1
ATOM 718 C C . VAL A 1 91 ? 0.261 5.013 -1.024 1.00 96.88 91 VAL A C 1
ATOM 720 O O . VAL A 1 91 ? -0.271 5.936 -1.642 1.00 96.88 91 VAL A O 1
ATOM 723 N N . GLU A 1 92 ? 1.050 4.119 -1.608 1.00 97.00 92 GLU A N 1
ATOM 724 C CA . GLU A 1 92 ? 1.344 4.119 -3.041 1.00 97.00 92 GLU A CA 1
ATOM 725 C C . GLU A 1 92 ? 0.673 2.918 -3.706 1.00 97.00 92 GLU A C 1
ATOM 727 O O . GLU A 1 92 ? 0.816 1.776 -3.256 1.00 97.00 92 GLU A O 1
ATOM 732 N N . GLN A 1 93 ? -0.052 3.185 -4.791 1.00 96.38 93 GLN A N 1
ATOM 733 C CA . GLN A 1 93 ? -0.677 2.171 -5.631 1.00 96.38 93 GLN A CA 1
ATOM 734 C C . GLN A 1 93 ? 0.121 2.018 -6.922 1.00 96.38 93 GLN A C 1
ATOM 736 O O . GLN A 1 93 ? 0.387 2.996 -7.622 1.00 96.38 93 GLN A O 1
ATOM 741 N N . LEU A 1 94 ? 0.466 0.779 -7.269 1.00 94.62 94 LEU A N 1
ATOM 742 C CA . LEU A 1 94 ? 1.183 0.490 -8.503 1.00 94.62 94 LEU A CA 1
ATOM 743 C C . LEU A 1 94 ? 0.220 0.474 -9.693 1.00 94.62 94 LEU A C 1
ATOM 745 O O . LEU A 1 94 ? -0.492 -0.508 -9.909 1.00 94.62 94 LEU A O 1
ATOM 749 N N . ILE A 1 95 ? 0.214 1.551 -10.479 1.00 94.19 95 ILE A N 1
ATOM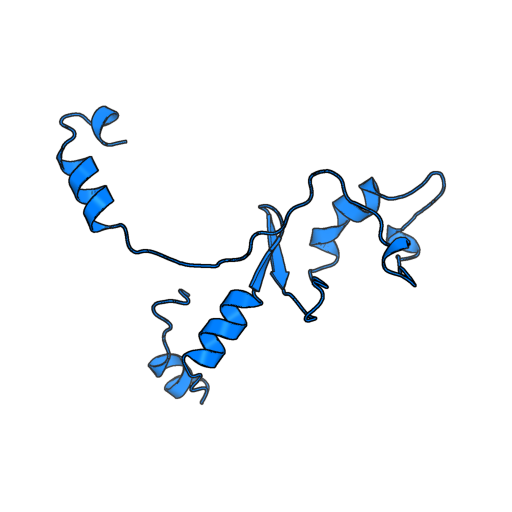 750 C CA . ILE A 1 95 ? -0.672 1.696 -11.646 1.00 94.19 95 ILE A CA 1
ATOM 751 C C . ILE A 1 95 ? -0.093 1.047 -12.903 1.00 94.19 95 ILE A C 1
ATOM 753 O O . ILE A 1 95 ? -0.843 0.436 -13.669 1.00 94.19 95 ILE A O 1
ATOM 757 N N . TYR A 1 96 ? 1.216 1.169 -13.107 1.00 91.56 96 TYR A N 1
ATOM 758 C CA . TYR A 1 96 ? 1.904 0.737 -14.318 1.00 91.56 96 TYR A CA 1
ATOM 759 C C . TYR A 1 96 ? 3.384 0.479 -14.024 1.00 91.56 96 TYR A C 1
ATOM 761 O O . TYR A 1 96 ? 3.956 1.117 -13.137 1.00 91.56 96 TYR A O 1
ATOM 769 N N . ILE A 1 97 ? 3.971 -0.456 -14.763 1.00 91.56 97 ILE A N 1
ATOM 770 C CA . ILE A 1 97 ? 5.393 -0.785 -14.764 1.00 91.56 97 ILE A CA 1
ATOM 771 C C . ILE A 1 97 ? 5.868 -0.655 -16.213 1.00 91.56 97 ILE A C 1
ATOM 773 O O . ILE A 1 97 ? 5.146 -1.003 -17.144 1.00 91.56 97 ILE A O 1
ATOM 777 N N . GLU A 1 98 ? 7.069 -0.116 -16.403 1.00 92.00 98 GLU A N 1
ATOM 778 C CA . GLU A 1 98 ? 7.691 0.020 -17.716 1.00 92.00 98 GLU A CA 1
ATOM 779 C C . GLU A 1 98 ? 9.120 -0.505 -17.664 1.00 92.00 98 GLU A C 1
ATOM 781 O O . GLU A 1 98 ? 9.902 -0.112 -16.794 1.00 92.00 98 GLU A O 1
ATOM 786 N N . ASP A 1 99 ? 9.476 -1.363 -18.618 1.00 92.75 99 ASP A N 1
ATOM 787 C CA . ASP A 1 99 ? 10.864 -1.764 -18.808 1.00 92.75 99 ASP A CA 1
ATOM 788 C C . ASP A 1 99 ? 11.630 -0.670 -19.566 1.00 92.75 99 ASP A C 1
ATOM 790 O O . ASP A 1 99 ? 11.569 -0.555 -20.791 1.00 92.75 99 ASP A O 1
ATOM 794 N N . VAL A 1 100 ? 12.387 0.125 -18.811 1.00 94.50 100 VAL A N 1
ATOM 795 C CA . VAL A 1 100 ? 13.271 1.181 -19.329 1.00 94.50 100 VAL A CA 1
ATOM 796 C C . VAL A 1 100 ? 14.735 0.729 -19.427 1.00 94.50 100 VAL A C 1
ATOM 798 O O . VAL A 1 100 ? 15.634 1.554 -19.587 1.00 94.50 100 VAL A O 1
ATOM 801 N N . THR A 1 101 ? 15.012 -0.581 -19.349 1.00 95.00 101 THR A N 1
ATOM 802 C CA . THR A 1 101 ? 16.380 -1.127 -19.295 1.00 95.00 101 THR A CA 1
ATOM 803 C C . THR A 1 101 ? 17.240 -0.651 -20.461 1.00 95.00 101 THR A C 1
ATOM 805 O O . THR A 1 101 ? 18.380 -0.238 -20.249 1.00 95.00 101 THR A O 1
ATOM 808 N N . SER A 1 102 ? 16.717 -0.682 -21.690 1.00 96.75 102 SER A N 1
ATOM 809 C CA . SER A 1 102 ? 17.468 -0.234 -22.870 1.00 96.75 102 SER A CA 1
ATOM 810 C C . SER A 1 102 ? 17.810 1.254 -22.802 1.00 96.75 102 SER A C 1
ATOM 812 O O . SER A 1 102 ? 18.947 1.623 -23.069 1.00 96.75 102 SER A O 1
ATOM 814 N N . GLN A 1 103 ? 16.866 2.089 -22.361 1.00 95.69 103 GLN A N 1
ATOM 815 C CA . GLN A 1 103 ? 17.049 3.540 -22.250 1.00 95.69 103 GLN A CA 1
ATOM 816 C C . GLN A 1 103 ? 18.144 3.882 -21.230 1.00 95.69 103 GLN A C 1
ATOM 818 O O . GLN A 1 103 ? 19.014 4.709 -21.493 1.00 95.69 103 GLN A O 1
ATOM 823 N N . ILE A 1 104 ? 18.137 3.200 -20.079 1.00 94.94 104 ILE A N 1
ATOM 824 C CA . ILE A 1 104 ? 19.162 3.375 -19.045 1.00 94.94 104 ILE A CA 1
ATOM 825 C C . ILE A 1 104 ? 20.530 2.892 -19.539 1.00 94.94 104 ILE A C 1
ATOM 827 O O . ILE A 1 104 ? 21.528 3.572 -19.321 1.00 94.94 104 ILE A O 1
ATOM 831 N N . ARG A 1 105 ? 20.597 1.753 -20.241 1.00 95.31 105 ARG A N 1
ATOM 832 C CA . ARG A 1 105 ? 21.860 1.252 -20.812 1.00 95.31 105 ARG A CA 1
ATOM 833 C C . ARG A 1 105 ? 22.452 2.214 -21.835 1.00 95.31 105 ARG A C 1
ATOM 835 O O . ARG A 1 105 ? 23.641 2.492 -21.769 1.00 95.31 105 ARG A O 1
ATOM 842 N N . GLU A 1 106 ? 21.627 2.757 -22.725 1.00 95.06 106 GLU A N 1
ATOM 843 C CA . GLU A 1 106 ? 22.062 3.759 -23.704 1.00 95.06 106 GLU A CA 1
ATOM 844 C C . GLU A 1 106 ? 22.607 5.025 -23.027 1.00 95.06 106 GLU A C 1
ATOM 846 O O . GLU A 1 106 ? 23.642 5.544 -23.444 1.00 95.06 106 GLU A O 1
ATOM 851 N N . ALA A 1 107 ? 21.958 5.496 -21.956 1.00 92.56 107 ALA A N 1
ATOM 852 C CA . ALA A 1 107 ? 22.432 6.647 -21.188 1.00 92.56 107 ALA A CA 1
ATOM 853 C C . ALA A 1 107 ? 23.784 6.375 -20.503 1.00 92.56 107 ALA A C 1
ATOM 855 O O . ALA A 1 107 ? 24.678 7.2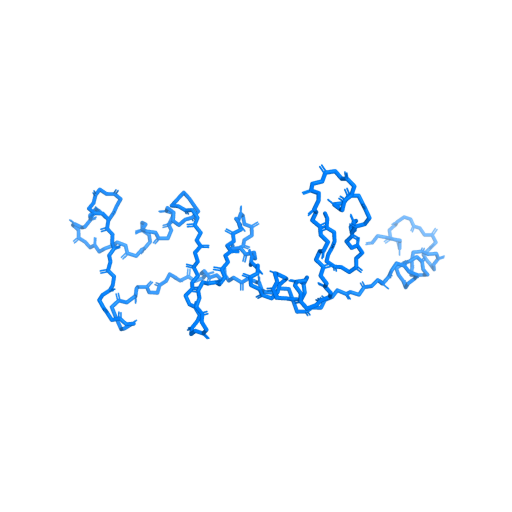17 -20.554 1.00 92.56 107 ALA A O 1
ATOM 856 N N . ILE A 1 108 ? 23.958 5.183 -19.922 1.00 94.19 108 ILE A N 1
ATOM 857 C CA . ILE A 1 108 ? 25.225 4.755 -19.309 1.00 94.19 108 ILE A CA 1
ATOM 858 C C . ILE A 1 108 ? 26.335 4.647 -20.365 1.00 94.19 108 ILE A C 1
ATOM 860 O O . ILE A 1 108 ? 27.457 5.093 -20.136 1.00 94.19 108 ILE A O 1
ATOM 864 N N . ASP A 1 109 ? 26.058 4.076 -21.536 1.00 93.75 109 ASP A N 1
ATOM 865 C CA . ASP A 1 109 ? 27.069 3.914 -22.588 1.00 93.75 109 ASP A CA 1
ATOM 866 C C . ASP A 1 109 ? 27.515 5.256 -23.199 1.00 93.75 109 ASP A C 1
ATOM 868 O O . ASP A 1 109 ? 28.616 5.345 -23.748 1.00 93.75 109 ASP A O 1
ATOM 872 N N . ALA A 1 110 ? 26.703 6.311 -23.070 1.00 92.88 110 ALA A N 1
ATOM 873 C CA . ALA A 1 110 ? 27.056 7.666 -23.492 1.00 92.88 110 ALA A CA 1
ATOM 874 C C . ALA A 1 110 ? 28.049 8.373 -22.545 1.00 92.88 110 ALA A C 1
AT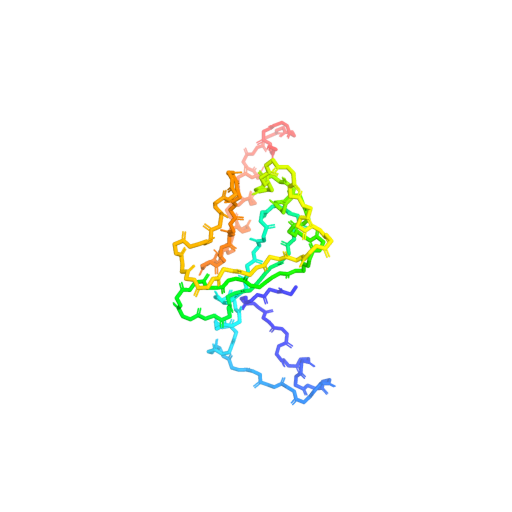OM 876 O O . ALA A 1 110 ? 28.721 9.317 -22.969 1.00 92.88 110 ALA A O 1
ATOM 877 N N . GLY A 1 111 ? 28.167 7.930 -21.289 1.00 90.56 111 GLY A N 1
ATOM 878 C CA . GLY A 1 111 ? 29.145 8.452 -20.333 1.00 90.56 111 GLY A CA 1
ATOM 879 C C . GLY A 1 111 ? 30.558 7.931 -20.615 1.00 90.56 111 GLY A C 1
ATOM 880 O O . GLY A 1 111 ? 30.758 6.757 -20.935 1.00 90.56 111 GLY A O 1
ATOM 881 N N . SER A 1 112 ? 31.572 8.785 -20.483 1.00 87.31 112 SER A N 1
ATOM 882 C CA . SER A 1 112 ? 32.983 8.421 -20.687 1.00 87.31 112 SER A CA 1
ATOM 883 C C . SER A 1 112 ? 33.735 8.178 -19.374 1.00 87.31 112 SER A C 1
ATOM 885 O O . SER A 1 112 ? 34.731 7.452 -19.373 1.00 87.31 112 SER A O 1
ATOM 887 N N . THR A 1 113 ? 33.262 8.736 -18.258 1.00 91.31 113 THR A N 1
ATOM 888 C CA . THR A 1 113 ? 33.805 8.523 -16.904 1.00 91.31 113 THR A CA 1
ATOM 889 C C . THR A 1 113 ? 32.788 7.835 -15.994 1.00 91.31 113 THR A C 1
ATOM 891 O O . THR A 1 113 ? 31.594 7.842 -16.274 1.00 91.31 113 THR A O 1
ATOM 894 N N . ASP A 1 114 ? 33.237 7.266 -14.873 1.00 84.31 114 ASP A N 1
ATOM 895 C CA . ASP A 1 114 ? 32.320 6.678 -13.885 1.00 84.31 114 ASP A CA 1
ATOM 896 C C . ASP A 1 114 ? 31.362 7.728 -13.292 1.00 84.31 114 ASP A C 1
ATOM 898 O O . ASP A 1 114 ? 30.221 7.410 -12.980 1.00 84.31 114 ASP A O 1
ATOM 902 N N . GLU A 1 115 ? 31.785 8.990 -13.181 1.00 87.44 115 GLU A N 1
ATOM 903 C CA . GLU A 1 115 ? 30.922 10.101 -12.752 1.00 87.44 115 GLU A CA 1
ATOM 904 C C . GLU A 1 115 ? 29.867 10.485 -13.793 1.00 87.44 115 GLU A C 1
ATOM 906 O O . GLU A 1 115 ? 28.803 10.954 -13.417 1.00 87.44 115 GLU A O 1
ATOM 911 N N . GLU A 1 116 ? 30.123 10.274 -15.085 1.00 81.50 116 GLU A N 1
ATOM 912 C CA . GLU A 1 116 ? 29.141 10.522 -16.152 1.00 81.50 116 GLU A CA 1
ATOM 913 C C . GLU A 1 116 ? 28.150 9.361 -16.336 1.00 81.50 116 GLU A C 1
ATOM 915 O O . GLU A 1 116 ? 27.125 9.528 -16.992 1.00 81.50 116 GLU A O 1
ATOM 920 N N . LYS A 1 117 ? 28.464 8.181 -15.791 1.00 82.88 117 LYS A N 1
ATOM 921 C CA . LYS A 1 117 ? 27.650 6.959 -15.892 1.00 82.88 117 LYS A CA 1
ATOM 922 C C . LYS A 1 117 ? 26.709 6.727 -14.708 1.00 82.88 117 LYS A C 1
ATOM 924 O O . LYS A 1 117 ? 25.863 5.838 -14.800 1.00 82.88 117 LYS A O 1
ATOM 929 N N . ASN A 1 118 ? 26.887 7.465 -13.612 1.00 72.75 118 ASN A N 1
ATOM 930 C CA . ASN A 1 118 ? 26.093 7.387 -12.378 1.00 72.75 118 ASN A CA 1
ATOM 931 C C . ASN A 1 118 ? 25.179 8.608 -12.229 1.00 72.75 118 ASN A C 1
ATOM 933 O O . ASN A 1 118 ? 24.132 8.456 -11.561 1.00 72.75 118 ASN A O 1
#

Secondary structure (DSSP, 8-state):
--SSS--HHHHHHHHS----HHHHHHHHHHEEEETTTEEEEE-STT--EE--HHHHHHHHHHT--TT--HHHH----SSGGGPPP-TT--EEE-------HHHHHHHHHH-SSHHHH-

Sequence (118 aa):
MDFDFPPTEHLGATYNFTPNEKWYSEVRMSSLRFADYCSASFVSGDGLVMTNHHCGRQSITEVSGEGEDLHKSGFWATTLQDERKVPGLFVEQLIYIEDVTSQIREAIDAGSTDEEKN

pLDDT: mean 94.18, std 5.6, range [54.91, 98.25]

Solvent-accessible surface area (backbone atoms only — not comparable to full-atom values): 7524 Å² total; per-residue (Å²): 136,51,82,90,67,57,65,50,69,59,36,31,74,76,67,74,40,74,80,52,72,67,53,47,52,51,52,43,65,31,36,29,36,34,56,96,83,44,61,31,28,53,79,48,97,87,66,49,69,48,64,55,68,78,72,45,47,64,51,51,60,75,60,45,56,93,96,54,55,47,91,78,74,54,86,84,59,91,47,82,86,59,55,76,81,54,87,88,71,53,72,48,70,62,85,80,85,78,93,55,63,68,61,52,50,55,53,36,70,71,30,89,47,76,80,58,46,109